Protein AF-A0A6A3E8Q1-F1 (afdb_monomer)

pLDDT: mean 75.34, std 14.77, range [29.12, 92.38]

Secondary structure (DSSP, 8-state):
----------TT--HHHHHHHHHHHHHHTSTT-EEEEEE-TTT--EEEEEEE-HHHHHHHHH-TT--EEEE-SS--TTSPPPEEEE----S----

InterPro domains:
  IPR048324 ZSWIM1/3, RNaseH-like domain [PF21056] (24-93)
  IPR052579 Zinc finger SWIM domain-containing protein [PTHR31569] (3-93)

Mean predicted aligned error: 10.14 Å

Organism: NCBI:txid53985

Sequence (95 aa):
MIQRQRVKTQAGLNDAQRALAVLDEFCRQNGGNSAEIVVDSDTDVARIVTFQTAKVKRLFKAFPEVVLVDSTHDTNSNRYKLFSFVVHDVFGKVS

Radius of gyration: 16.48 Å; Cα contacts (8 Å, |Δi|>4): 91; chains: 1; bounding box: 50×32×41 Å

Solvent-accessible surface area (backbone atoms only — not comparable to full-atom values): 6194 Å² total; per-residue (Å²): 136,84,80,82,76,81,77,75,82,66,83,91,60,55,74,67,59,50,50,51,54,51,45,54,51,52,31,69,75,38,104,52,29,45,60,50,74,46,59,40,88,89,75,74,43,76,77,45,77,48,82,39,47,42,64,56,56,52,47,46,72,74,41,74,89,36,73,50,77,48,63,50,95,60,56,50,102,83,67,47,66,54,75,46,79,48,74,62,85,81,74,72,89,77,129

Structure (mmCIF, N/CA/C/O backbone):
data_AF-A0A6A3E8Q1-F1
#
_entry.id   AF-A0A6A3E8Q1-F1
#
loop_
_atom_site.group_PDB
_atom_site.id
_atom_site.type_symbol
_atom_site.label_atom_id
_atom_site.label_alt_id
_atom_site.label_comp_id
_atom_site.label_asym_id
_atom_site.label_entity_id
_atom_site.label_seq_id
_atom_site.pdbx_PDB_ins_code
_atom_site.Cartn_x
_atom_site.Cartn_y
_atom_site.Cartn_z
_atom_site.occupancy
_atom_site.B_iso_or_equiv
_atom_site.auth_seq_id
_atom_site.auth_comp_id
_atom_site.auth_asym_id
_atom_site.auth_atom_id
_atom_site.pdbx_PDB_model_num
ATOM 1 N N . MET A 1 1 ? -1.183 17.634 8.743 1.00 29.12 1 MET A N 1
ATOM 2 C CA . MET A 1 1 ? 0.230 17.457 9.144 1.00 29.12 1 MET A CA 1
ATOM 3 C C . MET A 1 1 ? 0.926 16.652 8.053 1.00 29.12 1 MET A C 1
ATOM 5 O O . MET A 1 1 ? 0.815 15.437 8.044 1.00 29.12 1 MET A O 1
ATOM 9 N N . ILE A 1 2 ? 1.541 17.322 7.073 1.00 30.69 2 ILE A N 1
ATOM 10 C CA . ILE A 1 2 ? 2.332 16.652 6.029 1.00 30.69 2 ILE A CA 1
ATOM 11 C C . ILE A 1 2 ? 3.713 16.414 6.634 1.00 30.69 2 ILE A C 1
ATOM 13 O O . ILE A 1 2 ? 4.466 17.359 6.871 1.00 30.69 2 ILE A O 1
ATOM 17 N N . GLN A 1 3 ? 4.010 15.164 6.973 1.00 39.22 3 GLN A N 1
ATOM 18 C CA . GLN A 1 3 ? 5.326 14.784 7.467 1.00 39.22 3 GLN A CA 1
ATOM 19 C C . GLN A 1 3 ? 6.311 14.955 6.305 1.00 39.22 3 GLN A C 1
ATOM 21 O O . GLN A 1 3 ? 6.223 14.256 5.298 1.00 39.22 3 GLN A O 1
ATOM 26 N N . ARG A 1 4 ? 7.213 15.937 6.410 1.00 40.81 4 ARG A N 1
ATOM 27 C CA . ARG A 1 4 ? 8.305 16.135 5.451 1.00 40.81 4 ARG A CA 1
ATOM 28 C C . ARG A 1 4 ? 9.222 14.913 5.538 1.00 40.81 4 ARG A C 1
ATOM 30 O O . ARG A 1 4 ? 10.088 14.854 6.409 1.00 40.81 4 ARG A O 1
ATOM 37 N N . GLN A 1 5 ? 9.021 13.932 4.660 1.00 49.56 5 GLN A N 1
ATOM 38 C CA . GLN A 1 5 ? 10.018 12.894 4.436 1.00 49.56 5 GLN A CA 1
ATOM 39 C C . GLN A 1 5 ? 11.279 13.588 3.916 1.00 49.56 5 GLN A C 1
ATOM 41 O O . GLN A 1 5 ? 11.275 14.212 2.853 1.00 49.56 5 GLN A O 1
ATOM 46 N N . ARG A 1 6 ? 12.357 13.541 4.704 1.00 45.62 6 ARG A N 1
ATOM 47 C CA . ARG A 1 6 ? 13.683 13.943 4.235 1.00 45.62 6 ARG A CA 1
ATOM 48 C C . ARG A 1 6 ? 14.115 12.903 3.209 1.00 45.62 6 ARG A C 1
ATOM 50 O O . ARG A 1 6 ? 14.631 11.854 3.579 1.00 45.62 6 ARG A O 1
ATOM 57 N N . VAL A 1 7 ? 13.880 13.186 1.932 1.00 52.84 7 VAL A N 1
ATOM 58 C CA . VAL A 1 7 ? 14.450 12.401 0.838 1.00 52.84 7 VAL A CA 1
ATOM 59 C C . VAL A 1 7 ? 15.961 12.613 0.900 1.00 52.84 7 VAL A C 1
ATOM 61 O O . VAL A 1 7 ? 16.474 13.637 0.459 1.00 52.84 7 VAL A O 1
ATOM 64 N N . LYS A 1 8 ? 16.689 11.679 1.520 1.00 51.78 8 LYS A N 1
ATOM 65 C CA . LYS A 1 8 ? 18.129 11.572 1.286 1.00 51.78 8 LYS A CA 1
ATOM 66 C C . LYS A 1 8 ? 18.278 11.146 -0.167 1.00 51.78 8 LYS A C 1
ATOM 68 O O . LYS A 1 8 ? 17.906 10.030 -0.517 1.00 51.78 8 LYS A O 1
ATOM 73 N N . THR A 1 9 ? 18.768 12.043 -1.012 1.00 52.91 9 THR A N 1
ATOM 74 C CA . THR A 1 9 ? 19.035 11.755 -2.420 1.00 52.91 9 THR A CA 1
ATOM 75 C C . THR A 1 9 ? 20.123 10.684 -2.491 1.00 52.91 9 THR A C 1
ATOM 77 O O . THR A 1 9 ? 21.305 10.981 -2.336 1.00 52.91 9 THR A O 1
ATOM 80 N N . GLN A 1 10 ? 19.734 9.419 -2.656 1.00 58.22 10 GLN A N 1
ATOM 81 C CA . GLN A 1 10 ? 20.673 8.320 -2.877 1.00 58.22 10 GLN A CA 1
ATOM 82 C C . GLN A 1 10 ? 21.076 8.329 -4.355 1.00 58.22 10 GLN A C 1
ATOM 84 O O . GLN A 1 10 ? 20.494 7.632 -5.187 1.00 58.22 10 GLN A O 1
ATOM 89 N N . ALA A 1 11 ? 22.016 9.216 -4.694 1.00 51.94 11 ALA A N 1
ATOM 90 C CA . ALA A 1 11 ? 22.579 9.310 -6.035 1.00 51.94 11 ALA A CA 1
ATOM 91 C C . ALA A 1 11 ? 23.197 7.956 -6.437 1.00 51.94 11 ALA A C 1
ATOM 93 O O . ALA A 1 11 ? 23.970 7.384 -5.674 1.00 51.94 11 ALA A O 1
ATOM 94 N N . GLY A 1 12 ? 22.835 7.440 -7.617 1.00 66.75 12 GLY A N 1
ATOM 95 C CA . GLY A 1 12 ? 23.385 6.197 -8.181 1.00 66.75 12 GLY A CA 1
ATOM 96 C C . GLY A 1 12 ? 22.493 4.950 -8.096 1.00 66.75 12 GLY A C 1
ATOM 97 O O . GLY A 1 12 ? 22.797 3.965 -8.759 1.00 66.75 12 GLY A O 1
ATOM 98 N N . LEU A 1 13 ? 21.384 4.979 -7.350 1.00 71.25 13 LEU A N 1
ATOM 99 C CA . LEU A 1 13 ? 20.431 3.860 -7.312 1.00 71.25 13 LEU A CA 1
ATOM 100 C C . LEU A 1 13 ? 19.399 3.944 -8.437 1.00 71.25 13 LEU A C 1
ATOM 102 O O . LEU A 1 13 ? 18.949 5.041 -8.772 1.00 71.25 13 LEU A O 1
ATOM 106 N N . ASN A 1 14 ? 18.971 2.799 -8.973 1.00 79.00 14 ASN A N 1
ATOM 107 C CA . ASN A 1 14 ? 17.826 2.741 -9.887 1.00 79.00 14 ASN A CA 1
ATOM 108 C C . ASN A 1 14 ? 16.494 2.966 -9.133 1.00 79.00 14 ASN A C 1
ATOM 110 O O . ASN A 1 14 ? 16.452 2.955 -7.900 1.00 79.00 14 ASN A O 1
ATOM 114 N N . ASP A 1 15 ? 15.398 3.201 -9.860 1.00 74.81 15 ASP A N 1
ATOM 115 C CA . ASP A 1 15 ? 14.090 3.497 -9.253 1.00 74.81 15 ASP A CA 1
ATOM 116 C C . ASP A 1 15 ? 13.601 2.414 -8.284 1.00 74.81 15 ASP A C 1
ATOM 118 O O . ASP A 1 15 ? 13.066 2.740 -7.224 1.00 74.81 15 ASP A O 1
ATOM 122 N N . ALA A 1 16 ? 13.837 1.140 -8.600 1.00 75.94 16 ALA A N 1
ATOM 123 C CA . ALA A 1 16 ? 13.433 0.020 -7.755 1.00 75.94 16 ALA A CA 1
ATOM 124 C C . ALA A 1 16 ? 14.211 -0.007 -6.432 1.00 75.94 16 ALA A C 1
ATOM 126 O O . ALA A 1 16 ? 13.623 -0.138 -5.360 1.00 75.94 16 ALA A O 1
ATOM 127 N N . GLN A 1 17 ? 15.528 0.195 -6.488 1.00 79.25 17 GLN A N 1
ATOM 128 C CA . GLN A 1 17 ? 16.382 0.278 -5.302 1.00 79.25 17 GLN A CA 1
ATOM 129 C C . GLN A 1 17 ? 15.998 1.469 -4.417 1.00 79.25 17 GLN A C 1
ATOM 131 O O . GLN A 1 17 ? 15.946 1.341 -3.193 1.00 79.25 17 GLN A O 1
ATOM 136 N N . ARG A 1 18 ? 15.669 2.618 -5.025 1.00 81.25 18 ARG A N 1
ATOM 137 C CA . ARG A 1 18 ? 15.156 3.781 -4.287 1.00 81.25 18 ARG A CA 1
ATOM 138 C C . ARG A 1 18 ? 13.819 3.480 -3.617 1.00 81.25 18 ARG A C 1
ATOM 140 O O . ARG A 1 18 ? 13.644 3.829 -2.453 1.00 81.25 18 ARG A O 1
ATOM 147 N N . ALA A 1 19 ? 12.897 2.824 -4.320 1.00 80.06 19 ALA A N 1
ATOM 148 C CA . ALA A 1 19 ? 11.609 2.431 -3.758 1.00 80.06 19 ALA A CA 1
ATOM 149 C C . ALA A 1 19 ? 11.785 1.473 -2.569 1.00 80.06 19 ALA A C 1
ATOM 151 O O . ALA A 1 19 ? 11.186 1.695 -1.519 1.00 80.06 19 ALA A O 1
ATOM 152 N N . LEU A 1 20 ? 12.665 0.475 -2.691 1.00 83.44 20 LEU A N 1
ATOM 153 C CA . LEU A 1 20 ? 12.953 -0.478 -1.618 1.00 83.44 20 LEU A CA 1
ATOM 154 C C . LEU A 1 20 ? 13.530 0.209 -0.373 1.00 83.44 20 LEU A C 1
ATOM 156 O O . LEU A 1 20 ? 13.078 -0.055 0.737 1.00 83.44 20 LEU A O 1
ATOM 160 N N . ALA A 1 21 ? 14.465 1.147 -0.552 1.00 86.00 21 ALA A N 1
ATOM 161 C CA . ALA A 1 21 ? 15.022 1.921 0.556 1.00 86.00 21 ALA A CA 1
ATOM 162 C C . ALA A 1 21 ? 13.953 2.759 1.281 1.00 86.00 21 ALA A C 1
ATOM 164 O O . ALA A 1 21 ? 13.979 2.875 2.505 1.00 86.00 21 ALA A O 1
ATOM 165 N N . VAL A 1 22 ? 12.995 3.327 0.541 1.00 86.69 22 VAL A N 1
ATOM 166 C CA . VAL A 1 22 ? 11.866 4.068 1.126 1.00 86.69 22 VAL A CA 1
ATOM 167 C C . VAL A 1 22 ? 10.924 3.138 1.896 1.00 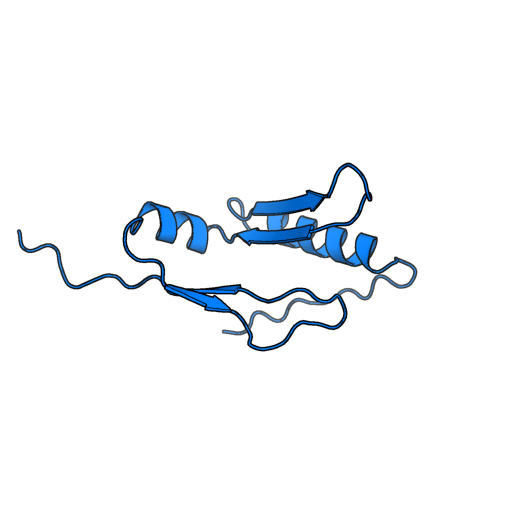86.69 22 VAL A C 1
ATOM 169 O O . VAL A 1 22 ? 10.450 3.518 2.967 1.00 86.69 22 VAL A O 1
ATOM 172 N N . LEU A 1 23 ? 10.660 1.934 1.380 1.00 87.81 23 LEU A N 1
ATOM 173 C CA . LEU A 1 23 ? 9.825 0.927 2.044 1.00 87.81 23 LEU A CA 1
ATOM 174 C C . LEU A 1 23 ? 10.457 0.455 3.360 1.00 87.81 23 LEU A C 1
ATOM 176 O O . LEU A 1 23 ? 9.775 0.419 4.384 1.00 87.81 23 LEU A O 1
ATOM 1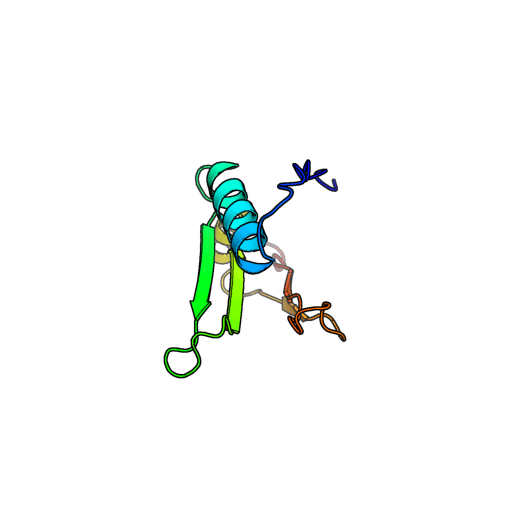80 N N . ASP A 1 24 ? 11.759 0.159 3.353 1.00 88.19 24 ASP A N 1
ATOM 181 C CA . ASP A 1 24 ? 12.486 -0.271 4.552 1.00 88.19 24 ASP A CA 1
ATOM 182 C C . ASP A 1 24 ? 12.507 0.831 5.623 1.00 88.19 24 ASP A C 1
ATOM 184 O O . ASP A 1 24 ? 12.119 0.611 6.773 1.00 88.19 24 ASP A O 1
ATOM 188 N N . GLU A 1 25 ? 12.845 2.061 5.230 1.00 90.50 25 GLU A N 1
ATOM 189 C CA . GLU A 1 25 ? 12.820 3.219 6.125 1.00 90.50 25 GLU A CA 1
ATOM 190 C C . GLU A 1 25 ? 11.417 3.449 6.714 1.00 90.50 25 GLU A C 1
ATOM 192 O O . GLU A 1 25 ? 11.269 3.681 7.915 1.00 90.50 25 GLU A O 1
ATOM 197 N N . PHE A 1 26 ? 10.362 3.325 5.905 1.00 88.69 26 PHE A N 1
ATOM 198 C CA . PHE A 1 26 ? 8.981 3.447 6.373 1.00 88.69 26 PHE A CA 1
ATOM 199 C C . PHE A 1 26 ? 8.620 2.399 7.437 1.00 88.69 26 PHE A C 1
ATOM 201 O O . PHE A 1 26 ? 7.975 2.738 8.437 1.00 88.69 26 PHE A O 1
ATOM 208 N N . CYS A 1 27 ? 9.043 1.147 7.251 1.00 89.00 27 CYS A N 1
ATOM 209 C CA . CYS A 1 27 ? 8.849 0.075 8.228 1.00 89.00 27 CYS A CA 1
ATOM 210 C C . CYS A 1 27 ? 9.609 0.347 9.535 1.00 89.00 27 CYS A C 1
ATOM 212 O O . CYS A 1 27 ? 9.084 0.080 10.615 1.00 89.00 27 CYS A O 1
ATOM 214 N N . ARG A 1 28 ? 10.806 0.943 9.463 1.00 89.12 28 ARG A N 1
ATOM 215 C CA . ARG A 1 28 ? 11.624 1.281 10.641 1.00 89.12 28 ARG A CA 1
ATOM 216 C C . ARG A 1 28 ? 11.108 2.480 11.438 1.00 89.12 28 ARG A C 1
ATOM 218 O O . ARG A 1 28 ? 11.371 2.560 12.636 1.00 89.12 28 ARG A O 1
ATOM 225 N N . GLN A 1 29 ? 10.374 3.401 10.811 1.00 85.12 29 GLN A N 1
ATOM 226 C CA . GLN A 1 29 ? 9.892 4.627 11.467 1.00 85.12 29 GLN A CA 1
ATOM 227 C C . GLN A 1 29 ? 8.947 4.383 12.650 1.00 85.12 29 GLN A C 1
ATOM 229 O O . GLN A 1 29 ? 8.852 5.235 13.533 1.00 85.12 29 GLN A O 1
ATOM 234 N N . ASN A 1 30 ? 8.218 3.265 12.679 1.00 79.88 30 ASN A N 1
ATOM 235 C CA . ASN A 1 30 ? 7.325 2.936 13.788 1.00 79.88 30 ASN A CA 1
ATOM 236 C C . ASN A 1 30 ? 7.148 1.418 13.896 1.00 79.88 30 ASN A C 1
ATOM 238 O O . ASN A 1 30 ? 6.906 0.770 12.880 1.00 79.88 30 ASN A O 1
ATOM 242 N N . GLY A 1 31 ? 7.172 0.869 15.118 1.00 79.44 31 GLY A N 1
ATOM 243 C CA . GLY A 1 31 ? 7.119 -0.573 15.437 1.00 79.44 31 GLY A CA 1
ATOM 244 C C . GLY A 1 31 ? 5.820 -1.306 15.066 1.00 79.44 31 GLY A C 1
ATOM 245 O O . GLY A 1 31 ? 5.509 -2.355 15.619 1.00 79.44 31 GLY A O 1
ATOM 246 N N . GLY A 1 32 ? 5.041 -0.757 14.142 1.00 86.31 32 GLY A N 1
ATOM 247 C CA . GLY A 1 32 ? 3.861 -1.379 13.569 1.00 86.31 32 GLY A CA 1
ATOM 248 C C . GLY A 1 32 ? 3.589 -0.944 12.134 1.00 86.31 32 GLY A C 1
ATOM 249 O O . GLY A 1 32 ? 2.515 -1.254 11.633 1.00 86.31 32 GLY A O 1
ATOM 250 N N . ASN A 1 33 ? 4.495 -0.232 11.464 1.00 92.38 33 ASN A N 1
ATOM 251 C CA . ASN A 1 33 ? 4.385 -0.014 10.025 1.00 92.38 33 ASN A CA 1
ATOM 252 C C . ASN A 1 33 ? 4.750 -1.310 9.284 1.00 92.38 33 ASN A C 1
ATOM 254 O O . ASN A 1 33 ? 5.573 -2.089 9.755 1.00 92.38 33 ASN A O 1
ATOM 258 N N . SER A 1 34 ? 4.105 -1.569 8.154 1.00 91.56 34 SER A N 1
ATOM 259 C CA . SER A 1 34 ? 4.453 -2.671 7.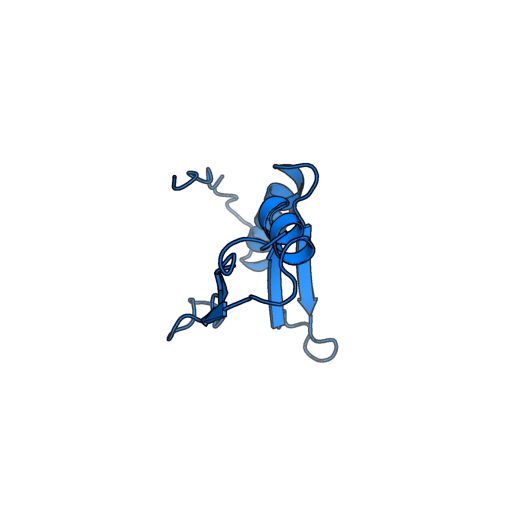257 1.00 91.56 34 SER A CA 1
ATOM 260 C C . SER A 1 34 ? 4.323 -2.223 5.815 1.00 91.56 34 SER A C 1
ATOM 262 O O . SER A 1 34 ? 3.479 -1.386 5.491 1.00 91.56 34 SER A O 1
ATOM 264 N N . ALA A 1 35 ? 5.156 -2.790 4.959 1.00 91.12 35 ALA A N 1
ATOM 265 C CA . ALA A 1 35 ? 5.106 -2.571 3.534 1.00 91.12 35 ALA A CA 1
ATOM 266 C C . ALA A 1 35 ? 5.360 -3.890 2.809 1.00 91.12 35 ALA A C 1
ATOM 268 O O . ALA A 1 35 ? 6.114 -4.728 3.302 1.00 91.12 35 ALA A O 1
ATOM 269 N N . GLU A 1 36 ? 4.711 -4.074 1.666 1.00 89.44 36 GLU A N 1
ATOM 270 C CA . GLU A 1 36 ? 4.771 -5.311 0.892 1.00 89.44 36 GLU A CA 1
ATOM 271 C C . GLU A 1 36 ? 4.847 -4.988 -0.599 1.00 89.44 36 GLU A C 1
ATOM 273 O O . GLU A 1 36 ? 4.236 -4.023 -1.069 1.00 89.44 36 GLU A O 1
ATOM 278 N N . ILE A 1 37 ? 5.601 -5.802 -1.338 1.00 87.81 37 ILE A N 1
ATOM 279 C CA . ILE A 1 37 ? 5.690 -5.737 -2.794 1.00 87.81 37 ILE A CA 1
ATOM 280 C C . ILE A 1 37 ? 5.215 -7.078 -3.341 1.00 87.81 37 ILE A C 1
ATOM 282 O O . ILE A 1 37 ? 5.813 -8.111 -3.053 1.00 87.81 37 ILE A O 1
ATOM 286 N N . VAL A 1 38 ? 4.164 -7.050 -4.152 1.00 87.88 38 VAL A N 1
ATOM 287 C CA . VAL A 1 38 ? 3.698 -8.218 -4.900 1.00 87.88 38 VAL A CA 1
ATOM 288 C C . VAL A 1 38 ? 4.318 -8.158 -6.287 1.00 87.88 38 VAL A C 1
ATOM 290 O O . VAL A 1 38 ? 4.062 -7.216 -7.044 1.00 87.88 38 VAL A O 1
ATOM 293 N N . VAL A 1 39 ? 5.138 -9.156 -6.601 1.00 87.12 39 VAL A N 1
ATOM 294 C CA . VAL A 1 39 ? 5.829 -9.306 -7.885 1.00 87.12 39 VAL A CA 1
ATOM 295 C C . VAL A 1 39 ? 5.155 -10.418 -8.680 1.00 87.12 39 VAL A C 1
ATOM 297 O O . VAL A 1 39 ? 4.785 -11.452 -8.127 1.00 87.12 39 VAL A O 1
ATOM 300 N N . ASP A 1 40 ? 4.952 -10.174 -9.968 1.00 88.00 40 ASP A N 1
ATOM 301 C CA . ASP A 1 40 ? 4.471 -11.175 -10.914 1.00 88.00 40 ASP A CA 1
ATOM 302 C C . ASP A 1 40 ? 5.583 -12.197 -11.191 1.00 88.00 40 ASP A C 1
ATOM 304 O O . ASP A 1 40 ? 6.685 -11.817 -11.582 1.00 88.00 40 ASP A O 1
ATOM 308 N N . SER A 1 41 ? 5.310 -13.484 -10.968 1.00 86.00 41 SER A N 1
ATOM 309 C CA . SER A 1 41 ? 6.329 -14.538 -11.056 1.00 86.00 41 SER A CA 1
ATOM 310 C C . SER A 1 41 ? 6.848 -14.780 -12.469 1.00 86.00 41 SER A C 1
ATOM 312 O O . SER A 1 41 ? 7.965 -15.265 -12.624 1.00 86.00 41 SER A O 1
ATOM 314 N N . ASP A 1 42 ? 6.047 -14.465 -13.485 1.00 92.31 42 ASP A N 1
ATOM 315 C CA . ASP A 1 42 ? 6.356 -14.795 -14.876 1.00 92.31 42 ASP A CA 1
ATOM 316 C C . ASP A 1 42 ? 7.142 -13.664 -15.548 1.00 92.31 42 ASP A C 1
ATOM 318 O O . ASP A 1 42 ? 7.964 -13.900 -16.433 1.00 92.31 42 ASP A O 1
ATOM 322 N N . THR A 1 43 ? 6.892 -12.424 -15.124 1.00 88.81 43 THR A N 1
ATOM 323 C CA . THR A 1 43 ? 7.478 -11.217 -15.720 1.00 88.81 43 THR A CA 1
ATOM 324 C C . THR A 1 43 ? 8.506 -10.518 -14.832 1.00 88.81 43 THR A C 1
ATOM 326 O O . THR A 1 43 ? 9.188 -9.616 -15.315 1.00 88.81 43 THR A O 1
ATOM 329 N N . ASP A 1 44 ? 8.619 -10.905 -13.557 1.00 82.50 44 ASP A N 1
ATOM 330 C CA . ASP A 1 44 ? 9.446 -10.251 -12.528 1.00 82.50 44 ASP A CA 1
ATOM 331 C C . ASP A 1 44 ? 9.115 -8.754 -12.341 1.00 82.50 44 ASP A C 1
ATOM 333 O O . ASP A 1 44 ? 9.919 -7.936 -11.891 1.00 82.50 44 ASP A O 1
ATOM 337 N N . VAL A 1 45 ? 7.888 -8.361 -12.703 1.00 83.81 45 VAL A N 1
ATOM 338 C CA . VAL A 1 45 ? 7.407 -6.982 -12.594 1.00 83.81 45 VAL A CA 1
ATOM 339 C C . VAL A 1 45 ? 6.618 -6.811 -11.302 1.00 83.81 45 VAL A C 1
ATOM 341 O O . VAL A 1 45 ? 5.651 -7.527 -11.040 1.00 83.81 45 VAL A O 1
ATOM 344 N N . ALA A 1 46 ? 6.979 -5.803 -10.506 1.00 83.38 46 ALA A N 1
ATOM 345 C CA . ALA A 1 46 ? 6.177 -5.387 -9.359 1.00 83.38 46 ALA A CA 1
ATOM 346 C C . ALA A 1 46 ? 4.782 -4.922 -9.816 1.00 83.38 46 ALA A C 1
ATOM 348 O O . ALA A 1 46 ? 4.641 -4.035 -10.658 1.00 83.38 46 ALA A O 1
ATOM 349 N N . ARG A 1 47 ? 3.735 -5.534 -9.259 1.00 84.44 47 ARG A N 1
ATOM 350 C CA . ARG A 1 47 ? 2.328 -5.250 -9.581 1.00 84.44 47 ARG A CA 1
ATOM 351 C C . ARG A 1 47 ? 1.687 -4.351 -8.542 1.00 84.44 47 ARG A C 1
ATOM 353 O O . ARG A 1 47 ? 0.892 -3.478 -8.883 1.00 84.44 47 ARG A O 1
ATOM 360 N N . ILE A 1 48 ? 2.014 -4.581 -7.274 1.00 84.25 48 ILE A N 1
ATOM 361 C CA . ILE A 1 48 ? 1.405 -3.883 -6.145 1.00 84.25 48 ILE A CA 1
ATOM 362 C C . ILE A 1 48 ? 2.499 -3.550 -5.143 1.00 84.25 48 ILE A C 1
ATOM 364 O O . ILE A 1 48 ? 3.289 -4.412 -4.771 1.00 84.25 48 ILE A O 1
ATOM 368 N N . VAL A 1 49 ? 2.510 -2.302 -4.685 1.00 85.44 49 VAL A N 1
ATOM 369 C CA . VAL A 1 49 ? 3.326 -1.856 -3.557 1.00 85.44 49 VAL A CA 1
ATOM 370 C C . VAL A 1 49 ? 2.381 -1.290 -2.509 1.00 85.44 49 VAL A C 1
ATOM 372 O O . VAL A 1 49 ? 1.612 -0.373 -2.803 1.00 85.44 49 VAL A O 1
ATOM 375 N N . THR A 1 50 ? 2.412 -1.830 -1.293 1.00 86.31 50 THR A N 1
ATOM 376 C CA . THR A 1 50 ? 1.543 -1.389 -0.197 1.00 86.31 50 THR A CA 1
ATOM 377 C C . THR A 1 50 ? 2.344 -0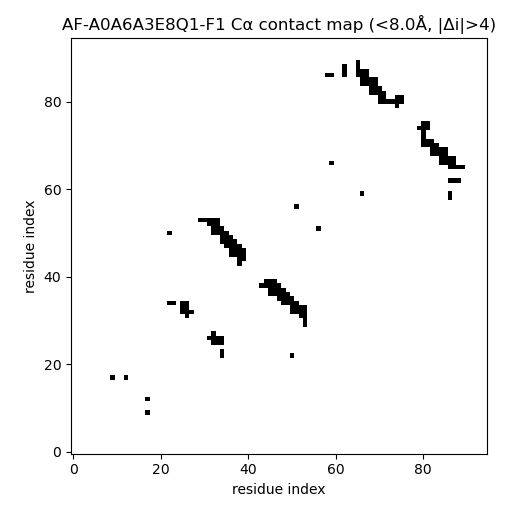.718 0.913 1.00 86.31 50 THR A C 1
ATOM 379 O O . THR A 1 50 ? 3.441 -1.146 1.260 1.00 86.31 50 THR A O 1
ATOM 382 N N . PHE A 1 51 ? 1.770 0.341 1.490 1.00 86.81 51 PHE A N 1
ATOM 383 C CA . PHE A 1 51 ? 2.273 1.010 2.690 1.00 86.81 51 PHE A CA 1
ATOM 384 C C . PHE A 1 51 ? 1.164 1.026 3.735 1.00 86.81 51 PHE A C 1
ATOM 386 O O . PHE A 1 51 ? 0.124 1.661 3.556 1.00 86.81 51 PHE A O 1
ATOM 393 N N . GLN A 1 52 ? 1.381 0.345 4.850 1.00 87.44 52 GLN A N 1
ATOM 394 C CA . GLN A 1 52 ? 0.412 0.248 5.930 1.00 87.44 52 GLN A CA 1
ATOM 395 C C . GLN A 1 52 ? 1.020 0.809 7.204 1.00 87.44 52 GLN A C 1
ATOM 397 O O . GLN A 1 52 ? 1.907 0.218 7.817 1.00 87.44 52 GLN A O 1
ATOM 402 N N . THR A 1 53 ? 0.523 1.964 7.639 1.00 88.25 53 THR A N 1
ATOM 403 C CA . THR A 1 53 ? 0.928 2.495 8.942 1.00 88.25 53 THR A CA 1
ATOM 404 C C . THR A 1 53 ? 0.320 1.665 10.070 1.00 88.25 53 THR A C 1
ATOM 406 O O . THR A 1 53 ? -0.768 1.095 9.929 1.00 88.25 53 THR A O 1
ATOM 409 N N . ALA A 1 54 ? 0.962 1.678 11.240 1.00 89.31 54 ALA A N 1
ATOM 410 C CA . ALA A 1 54 ? 0.401 1.085 12.456 1.00 89.31 54 ALA A CA 1
ATOM 411 C C . ALA A 1 54 ? -1.032 1.581 12.739 1.00 89.31 54 ALA A C 1
ATOM 413 O O . ALA A 1 54 ? -1.904 0.812 13.146 1.00 89.31 54 ALA A O 1
ATOM 414 N N . LYS A 1 55 ? -1.296 2.869 12.470 1.00 86.25 55 LYS A N 1
ATOM 415 C CA . LYS A 1 55 ? -2.614 3.485 12.653 1.00 86.25 55 LYS A CA 1
ATOM 416 C C . LYS A 1 55 ? -3.657 2.911 11.693 1.00 86.25 55 LYS A C 1
ATOM 418 O O . LYS A 1 55 ? -4.749 2.598 12.154 1.00 86.25 55 LYS A O 1
ATOM 423 N N . VAL A 1 56 ? -3.330 2.756 10.407 1.00 84.31 56 VAL A N 1
ATOM 424 C CA . VAL A 1 56 ? -4.243 2.161 9.411 1.00 84.31 56 VAL A CA 1
ATOM 425 C C . VAL A 1 56 ? -4.601 0.731 9.808 1.00 84.31 56 VAL A C 1
ATOM 427 O O . VAL A 1 56 ? -5.782 0.408 9.872 1.00 84.31 56 VAL A O 1
ATOM 430 N N . LYS A 1 57 ? -3.616 -0.091 10.195 1.00 86.62 57 LYS A N 1
ATOM 431 C CA . LYS A 1 57 ? -3.877 -1.466 10.658 1.00 86.62 57 LYS A CA 1
ATOM 432 C C . LYS A 1 57 ? -4.764 -1.510 11.902 1.00 86.62 57 LYS A C 1
ATOM 434 O O . LYS A 1 57 ? -5.673 -2.331 11.985 1.00 86.62 57 LYS A O 1
ATOM 439 N N . ARG A 1 58 ? -4.543 -0.601 12.860 1.00 87.06 58 ARG A N 1
ATOM 440 C CA . ARG A 1 58 ? -5.383 -0.491 14.062 1.00 87.06 58 ARG A CA 1
ATOM 441 C C . ARG A 1 58 ? -6.816 -0.071 13.731 1.00 87.06 58 ARG A C 1
ATOM 443 O O . ARG A 1 58 ? -7.741 -0.632 14.305 1.00 87.06 58 ARG A O 1
ATOM 450 N N . LEU A 1 59 ? -6.995 0.904 12.839 1.00 83.50 59 LEU A N 1
ATOM 451 C CA . LEU A 1 59 ? -8.319 1.373 12.424 1.00 83.50 59 LEU A CA 1
ATOM 452 C C . LEU A 1 59 ? -9.084 0.286 11.671 1.00 83.50 59 LEU A C 1
ATOM 454 O O . LEU A 1 59 ? -10.234 0.039 12.002 1.00 83.50 59 LEU A O 1
ATOM 458 N N . PHE A 1 60 ? -8.429 -0.418 10.748 1.00 81.19 60 PHE A N 1
ATOM 459 C CA . PHE A 1 60 ? -9.042 -1.524 10.014 1.00 81.19 60 PHE A CA 1
ATOM 460 C C . PHE A 1 60 ? -9.482 -2.662 10.948 1.00 81.19 60 PHE A C 1
ATOM 462 O O . PHE A 1 60 ? -10.559 -3.221 10.788 1.00 81.19 60 PHE A O 1
ATOM 469 N N . LYS A 1 61 ? -8.687 -2.966 11.986 1.00 83.62 61 LYS A N 1
ATOM 470 C CA . LYS A 1 61 ? -9.072 -3.944 13.016 1.00 83.62 61 LYS A CA 1
ATOM 471 C C . LYS A 1 61 ? -10.263 -3.479 13.865 1.00 83.62 61 LYS A C 1
ATOM 473 O O . LYS A 1 61 ? -11.043 -4.314 14.307 1.00 83.62 61 LYS A O 1
ATOM 478 N N . ALA A 1 62 ? -10.366 -2.180 14.145 1.00 83.06 62 ALA A N 1
ATOM 479 C CA . ALA A 1 62 ? -11.433 -1.616 14.972 1.00 83.06 62 ALA A CA 1
ATOM 480 C C . ALA A 1 62 ? -12.755 -1.438 14.207 1.00 83.06 62 ALA A C 1
ATOM 482 O O . ALA A 1 62 ? -13.817 -1.560 14.809 1.00 83.06 62 ALA A O 1
ATOM 483 N N . PHE A 1 63 ? -12.683 -1.181 12.900 1.00 78.56 63 PHE A N 1
ATOM 484 C CA . PHE A 1 63 ? -13.827 -0.895 12.035 1.00 78.56 63 PHE A CA 1
ATOM 485 C C . PHE A 1 63 ? -13.756 -1.740 10.752 1.00 78.56 63 PHE A C 1
ATOM 487 O O . PHE A 1 63 ? -13.492 -1.203 9.675 1.00 78.56 63 PHE A O 1
ATOM 494 N N . PRO A 1 64 ? -13.961 -3.066 10.843 1.00 70.88 64 PRO A N 1
ATOM 495 C CA . PRO A 1 64 ? -13.840 -3.949 9.683 1.00 70.88 64 PRO A CA 1
ATOM 496 C C . PRO A 1 64 ? -14.949 -3.730 8.642 1.00 70.88 64 PRO A C 1
ATOM 498 O O . PRO A 1 64 ? -14.769 -4.074 7.479 1.00 70.88 64 PRO A O 1
ATOM 501 N N . GLU A 1 65 ? -16.085 -3.156 9.048 1.00 70.69 65 GLU A N 1
ATOM 502 C CA . GLU A 1 65 ? -17.282 -3.014 8.207 1.00 70.69 65 GLU A CA 1
ATOM 503 C C . GLU A 1 65 ? -17.286 -1.743 7.347 1.00 70.69 65 GLU A C 1
ATOM 505 O O . GLU A 1 65 ? -18.054 -1.653 6.391 1.00 70.69 65 GLU A O 1
ATOM 510 N N . VAL A 1 66 ? -16.439 -0.754 7.657 1.00 60.59 66 VAL A N 1
ATOM 511 C CA . VAL A 1 66 ? -16.526 0.576 7.042 1.00 60.59 66 VAL A CA 1
ATOM 512 C C . VAL A 1 66 ? -15.184 0.994 6.468 1.00 60.59 66 VAL A C 1
ATOM 514 O O . VAL A 1 66 ? -14.356 1.626 7.127 1.00 60.59 66 VAL A O 1
ATOM 517 N N . VAL A 1 67 ? -14.977 0.647 5.201 1.00 69.44 67 VAL A N 1
ATOM 518 C CA . VAL A 1 67 ? -13.796 1.056 4.444 1.00 69.44 67 VAL A CA 1
ATOM 519 C C . VAL A 1 67 ? -14.248 1.592 3.098 1.00 69.44 67 VAL A C 1
ATOM 521 O O . VAL A 1 67 ? -14.589 0.836 2.192 1.00 69.44 67 VAL A O 1
ATOM 524 N N . LEU A 1 68 ? -14.237 2.916 2.964 1.00 71.19 68 LEU A N 1
ATOM 525 C CA . LEU A 1 68 ? -14.319 3.544 1.656 1.00 7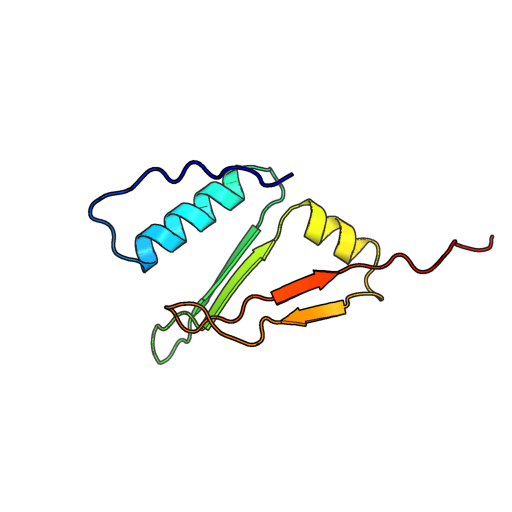1.19 68 LEU A CA 1
ATOM 526 C C . LEU A 1 68 ? -12.913 3.541 1.055 1.00 71.19 68 LEU A C 1
ATOM 528 O O . LEU A 1 68 ? -11.970 4.075 1.647 1.00 71.19 68 LEU A O 1
ATOM 532 N N . VAL A 1 69 ? -12.784 2.904 -0.104 1.00 75.31 69 VAL A N 1
ATOM 533 C CA . VAL A 1 69 ? -11.557 2.900 -0.899 1.00 75.31 69 VAL A CA 1
ATOM 534 C C . VAL A 1 69 ? -11.762 3.873 -2.046 1.00 75.31 69 VAL A C 1
ATOM 536 O O . VAL A 1 69 ? -12.596 3.627 -2.914 1.00 75.31 69 VAL A O 1
ATOM 539 N N . ASP A 1 70 ? -11.007 4.966 -2.044 1.00 80.69 70 ASP A N 1
ATOM 540 C CA . ASP A 1 70 ? -10.945 5.877 -3.183 1.00 80.69 70 ASP A CA 1
ATOM 541 C C . ASP A 1 70 ? -9.631 5.675 -3.942 1.00 80.69 70 ASP A C 1
ATOM 543 O O . ASP A 1 70 ? -8.588 5.390 -3.343 1.00 80.69 70 ASP A O 1
ATOM 547 N N . SER A 1 71 ? -9.678 5.810 -5.265 1.00 81.50 71 SER A N 1
ATOM 548 C CA . SER A 1 71 ? -8.506 5.676 -6.129 1.00 81.50 71 SER A CA 1
ATOM 549 C C . SER A 1 71 ? -8.307 6.941 -6.940 1.00 81.50 71 SER A C 1
ATOM 551 O O . SER A 1 71 ? -9.272 7.498 -7.463 1.00 81.50 71 SER A O 1
ATOM 553 N N . THR A 1 72 ? -7.055 7.342 -7.138 1.00 82.25 72 THR A N 1
ATOM 554 C CA . THR A 1 72 ? -6.755 8.432 -8.062 1.00 82.25 72 THR A CA 1
ATOM 555 C C . THR A 1 72 ? -7.289 8.123 -9.462 1.00 82.25 72 THR A C 1
ATOM 557 O O . THR A 1 72 ? -7.216 6.989 -9.949 1.00 82.25 72 THR A O 1
ATOM 560 N N . HIS A 1 73 ? -7.824 9.154 -10.122 1.00 77.62 73 HIS A N 1
ATOM 561 C CA . HIS A 1 73 ? -8.279 9.042 -11.508 1.00 77.62 73 HIS A CA 1
ATOM 562 C C . HIS A 1 73 ? -7.122 8.627 -12.430 1.00 77.62 73 HIS A C 1
ATOM 564 O O . HIS A 1 73 ? -7.279 7.742 -13.270 1.00 77.62 73 HIS A O 1
ATOM 570 N N . ASP A 1 74 ? -5.949 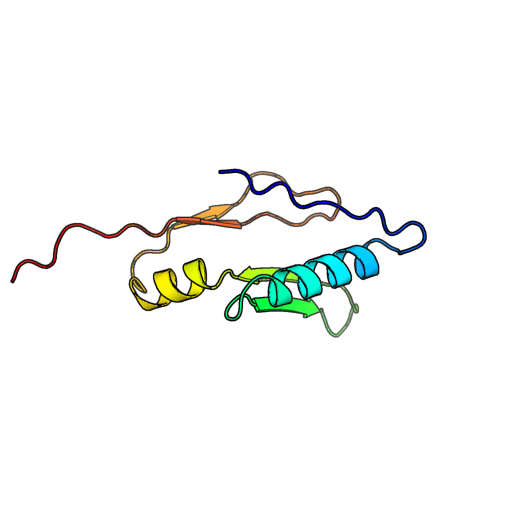9.222 -12.206 1.00 83.69 74 ASP A N 1
ATOM 571 C CA . ASP A 1 74 ? -4.734 8.980 -12.977 1.00 83.69 74 ASP A CA 1
ATOM 572 C C . ASP A 1 74 ? -3.721 8.103 -12.220 1.00 83.69 74 ASP A C 1
ATOM 574 O O . ASP A 1 74 ? -3.895 7.751 -11.046 1.00 83.69 74 ASP A O 1
ATOM 578 N N . THR A 1 75 ? -2.648 7.750 -12.913 1.00 80.81 75 THR A N 1
ATOM 579 C CA . THR A 1 75 ? -1.509 6.991 -12.410 1.00 80.81 75 THR A CA 1
ATOM 580 C C . THR A 1 75 ? -0.276 7.879 -12.246 1.00 80.81 75 THR A C 1
ATOM 582 O O . THR A 1 75 ? -0.169 8.945 -12.848 1.00 80.81 75 THR A O 1
ATOM 585 N N . ASN A 1 76 ? 0.682 7.452 -11.422 1.00 77.81 76 ASN A N 1
ATOM 586 C CA . ASN A 1 76 ? 1.993 8.103 -11.374 1.00 77.81 76 ASN A CA 1
ATOM 587 C C . ASN A 1 76 ? 2.851 7.749 -12.611 1.00 77.81 76 ASN A C 1
ATOM 589 O O . ASN A 1 76 ? 2.450 6.954 -13.458 1.00 77.81 76 ASN A O 1
ATOM 593 N N . SER A 1 77 ? 4.072 8.289 -12.698 1.00 75.06 77 SER A N 1
ATOM 594 C CA . SER A 1 77 ? 5.011 8.016 -13.805 1.00 75.06 77 SER A CA 1
ATOM 595 C C . SER A 1 77 ? 5.335 6.529 -14.008 1.00 75.06 77 SER A C 1
ATOM 597 O O . SER A 1 77 ? 5.727 6.128 -15.100 1.00 75.06 77 SER A O 1
ATOM 599 N N . ASN A 1 78 ? 5.135 5.710 -12.973 1.00 74.19 78 ASN A N 1
ATOM 600 C CA . ASN A 1 78 ? 5.341 4.264 -12.979 1.00 74.19 78 ASN A CA 1
ATOM 601 C C . ASN A 1 78 ? 4.026 3.482 -13.177 1.00 74.19 78 ASN A C 1
ATOM 603 O O . ASN A 1 78 ? 3.986 2.279 -12.943 1.00 74.19 78 ASN A O 1
ATOM 607 N N . ARG A 1 79 ? 2.949 4.158 -13.608 1.00 79.31 79 ARG A N 1
ATOM 608 C CA . ARG A 1 79 ? 1.616 3.599 -13.891 1.00 79.31 79 ARG A CA 1
ATOM 609 C C . ARG A 1 79 ? 0.890 2.995 -12.684 1.00 79.31 79 ARG A C 1
ATOM 611 O O . ARG A 1 79 ? -0.085 2.267 -12.855 1.00 79.31 79 ARG A O 1
ATOM 618 N N . TYR A 1 80 ? 1.300 3.335 -11.463 1.00 77.00 80 TYR A N 1
ATOM 619 C CA . TYR A 1 80 ? 0.567 2.932 -10.263 1.00 77.00 80 TYR A CA 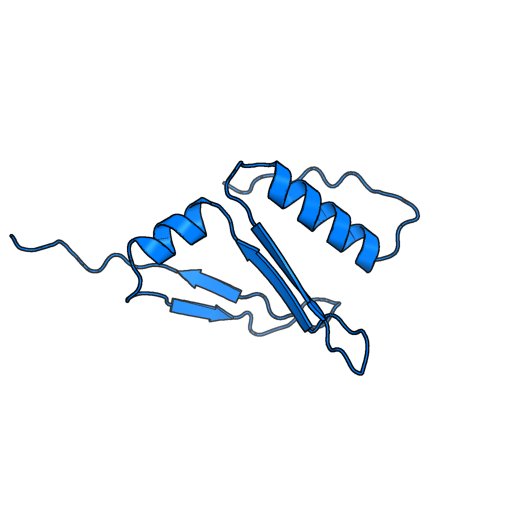1
ATOM 620 C C . TYR A 1 80 ? -0.576 3.901 -9.970 1.00 77.00 80 TYR A C 1
ATOM 622 O O . TYR A 1 80 ? -0.374 5.119 -9.955 1.00 77.00 80 TYR A O 1
ATOM 630 N N . LYS A 1 81 ? -1.757 3.353 -9.668 1.00 80.69 81 LYS A N 1
ATOM 631 C CA . LYS A 1 81 ? -2.830 4.101 -9.005 1.00 80.69 81 LYS A CA 1
ATOM 632 C C . LYS A 1 81 ? -2.527 4.227 -7.518 1.00 80.69 81 LYS A C 1
ATOM 634 O O . LYS A 1 81 ? -2.053 3.276 -6.897 1.00 80.69 81 LYS A O 1
ATOM 639 N N . LEU A 1 82 ? -2.822 5.389 -6.947 1.00 79.00 82 LEU A N 1
ATOM 640 C CA . LEU A 1 82 ? -2.776 5.579 -5.503 1.00 79.00 82 LEU A CA 1
ATOM 641 C C . LEU A 1 82 ? -4.168 5.327 -4.936 1.00 79.00 82 LEU A C 1
ATOM 643 O O . LEU A 1 82 ? -5.150 5.898 -5.408 1.00 79.00 82 LEU A O 1
ATOM 647 N N . PHE A 1 83 ? -4.231 4.477 -3.917 1.00 76.69 83 PHE A N 1
ATOM 648 C CA . PHE A 1 83 ? -5.453 4.197 -3.176 1.00 76.69 83 PHE A CA 1
ATOM 649 C C . PHE A 1 83 ? -5.389 4.893 -1.822 1.00 76.69 83 PHE A C 1
ATOM 651 O O . PHE A 1 83 ? -4.366 4.841 -1.133 1.00 76.69 83 PHE A O 1
ATOM 658 N N . SER A 1 84 ? -6.483 5.540 -1.438 1.00 72.31 84 SER A N 1
ATOM 659 C CA . SER A 1 84 ? -6.657 6.118 -0.113 1.00 72.3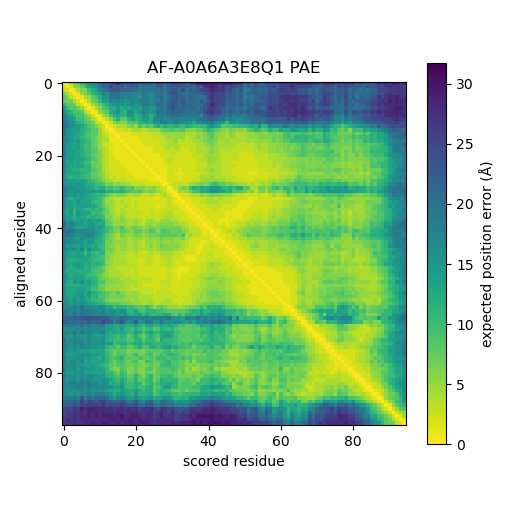1 84 SER A CA 1
ATOM 660 C C . SER A 1 84 ? -7.820 5.435 0.595 1.00 72.31 84 SER A C 1
ATOM 662 O O . SER A 1 84 ? -8.820 5.068 -0.020 1.00 72.31 84 SER A O 1
ATOM 664 N N . PHE A 1 85 ? -7.652 5.224 1.896 1.00 71.00 85 PHE A N 1
ATOM 665 C CA . PHE A 1 85 ? -8.648 4.571 2.731 1.00 71.00 85 PHE A CA 1
ATOM 666 C C . PHE A 1 85 ? -9.242 5.603 3.675 1.00 71.00 85 PHE A C 1
ATOM 668 O O . PHE A 1 85 ? -8.511 6.244 4.438 1.00 71.00 85 PHE A O 1
ATOM 675 N N . VAL A 1 86 ? -10.565 5.726 3.652 1.00 68.38 86 VAL A N 1
ATOM 676 C CA . VAL A 1 86 ? -11.317 6.480 4.649 1.00 68.38 86 VAL A CA 1
ATOM 677 C C . VAL A 1 86 ? -12.099 5.484 5.488 1.00 68.38 86 VAL A C 1
ATOM 679 O O . VAL A 1 86 ? -12.899 4.701 4.980 1.00 68.38 86 VAL A O 1
ATOM 682 N N . VAL A 1 87 ? -11.833 5.509 6.789 1.00 70.00 87 VAL A N 1
ATOM 683 C CA . VAL A 1 87 ? -12.554 4.710 7.777 1.00 70.00 87 VAL A CA 1
ATOM 684 C C . VAL A 1 87 ? -13.537 5.646 8.465 1.00 70.00 87 VAL A C 1
ATOM 686 O O . VAL A 1 87 ? -13.112 6.594 9.130 1.00 70.00 87 VAL A O 1
ATOM 689 N N . HIS A 1 88 ? -14.833 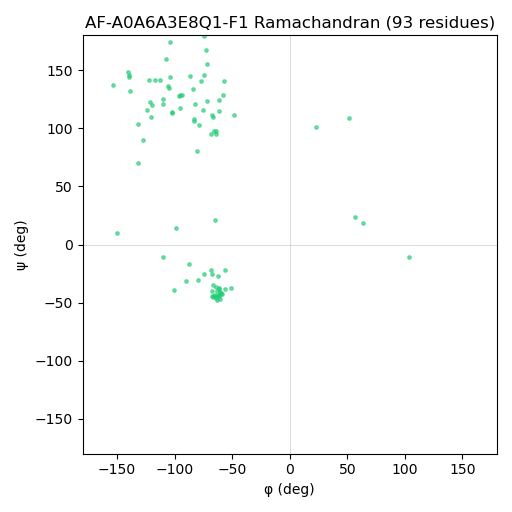5.406 8.272 1.00 65.19 88 HIS A N 1
ATOM 690 C CA . HIS A 1 88 ? -15.890 6.117 8.986 1.00 65.19 88 HIS A CA 1
ATOM 691 C C . HIS A 1 88 ? -16.321 5.290 10.198 1.00 65.19 88 HIS A C 1
ATOM 693 O O . HIS A 1 88 ? -16.646 4.115 10.069 1.00 65.19 88 HIS A O 1
ATOM 699 N N . ASP A 1 89 ? -16.341 5.912 11.373 1.00 62.59 89 ASP A N 1
ATOM 700 C CA . ASP A 1 89 ? -17.044 5.368 12.533 1.00 62.59 89 ASP A CA 1
ATOM 701 C C . ASP A 1 89 ? -18.517 5.774 12.399 1.00 62.59 89 ASP A C 1
ATOM 703 O O . ASP A 1 89 ? -18.846 6.963 12.474 1.00 62.59 89 ASP A O 1
ATOM 707 N N . VAL A 1 90 ? -19.400 4.826 12.085 1.00 55.94 90 VAL A N 1
ATOM 708 C CA . VAL A 1 90 ? -20.833 5.117 11.988 1.00 55.94 90 VAL A CA 1
ATOM 709 C C . VAL A 1 90 ? -21.374 5.171 13.412 1.00 55.94 90 VAL A C 1
ATOM 711 O O . VAL A 1 90 ? -21.539 4.139 14.047 1.00 55.94 90 VAL A O 1
ATOM 714 N N . PHE A 1 91 ? -21.586 6.398 13.893 1.00 52.34 91 PHE A N 1
ATOM 715 C CA . PHE A 1 91 ? -22.407 6.795 15.041 1.00 52.34 91 PHE A CA 1
ATOM 716 C C . PHE A 1 91 ? -22.667 5.715 16.100 1.00 52.34 91 PHE A C 1
ATOM 718 O O . PHE A 1 91 ? -23.599 4.934 15.967 1.00 52.34 91 PHE A O 1
ATOM 725 N N . GLY A 1 92 ? -21.910 5.800 17.200 1.00 54.28 92 GLY A N 1
ATOM 726 C CA . GLY A 1 92 ? -22.345 5.459 18.555 1.00 54.28 92 GLY A CA 1
ATOM 727 C C . GLY A 1 92 ? -22.982 4.084 18.731 1.00 54.28 92 GLY A C 1
ATOM 728 O O . GLY A 1 92 ? -24.158 3.890 18.436 1.00 54.28 92 GLY A O 1
ATOM 729 N N . LYS A 1 93 ? -22.261 3.169 19.387 1.00 48.62 93 LYS A N 1
ATOM 730 C CA . LYS A 1 93 ? -22.931 2.081 20.106 1.00 48.62 93 LYS A CA 1
ATOM 731 C C . LYS A 1 93 ? -24.051 2.676 20.964 1.00 48.62 93 LYS A C 1
ATOM 733 O O . LYS A 1 93 ? -23.779 3.392 21.928 1.00 48.62 93 LYS A O 1
ATOM 738 N N . VAL A 1 94 ? -25.294 2.388 20.597 1.00 52.38 94 VAL A N 1
ATOM 739 C CA . VAL A 1 94 ? -26.416 2.480 21.519 1.00 52.38 94 VAL A CA 1
ATOM 740 C C . VAL A 1 94 ? -26.282 1.260 22.422 1.00 52.38 94 VAL A C 1
ATOM 742 O O . VAL A 1 94 ? -26.352 0.143 21.918 1.00 52.38 94 VAL A O 1
ATOM 745 N N . SER A 1 95 ? -26.048 1.529 23.712 1.00 50.16 95 SER A N 1
ATOM 746 C CA . SER A 1 95 ? -26.067 0.610 24.870 1.00 50.16 95 SER A CA 1
ATOM 747 C C . SER A 1 95 ? -25.178 -0.634 24.810 1.00 50.16 95 SER A C 1
ATOM 749 O O . SER A 1 95 ? -25.506 -1.580 24.065 1.00 50.16 95 SER A O 1
#

Foldseek 3Di:
DPPPDPPPPPPPDDPVVSVVVVQVVLCVVDVQKHWDWDADPVPRHTDDIDTADNVNVVLCVVQVPFWDWDWDPFADPVRDIDIDIDGDDPDDDDD

Nearest PDB structures (foldseek):
  5x11-assembly2_E  TM=3.319E-01  e=4.562E+00  Bacillus spizizenii str. W23
  2wbl-assembly1_B  TM=2.288E-01  e=4.562E+00  Arabidopsis thaliana
  2ivq-assembly1_D  TM=2.003E-01  e=6.645E+00  Escherichia coli